Protein AF-E0WTE1-F1 (afdb_monomer_lite)

Radius of gyration: 12.62 Å; chains: 1; bounding box: 27×30×38 Å

Structure (mmCIF, N/CA/C/O backbone):
data_AF-E0WTE1-F1
#
_entry.id   AF-E0WTE1-F1
#
loop_
_atom_site.group_PDB
_atom_site.id
_atom_site.type_symbol
_atom_site.label_atom_id
_atom_site.label_alt_id
_atom_site.label_comp_id
_atom_site.label_asym_id
_atom_site.label_entity_id
_atom_site.label_seq_id
_atom_site.pdbx_PDB_ins_code
_atom_site.Cartn_x
_atom_site.Cartn_y
_atom_site.Cartn_z
_atom_site.occupancy
_atom_site.B_iso_or_equiv
_atom_site.auth_seq_id
_atom_site.auth_comp_id
_atom_site.auth_asym_id
_atom_site.auth_atom_id
_atom_site.pdbx_PDB_model_num
ATOM 1 N N . MET A 1 1 ? -4.174 5.105 17.202 1.00 50.12 1 MET A N 1
ATOM 2 C CA . MET A 1 1 ? -4.838 3.841 16.815 1.00 50.12 1 MET A CA 1
ATOM 3 C C . MET A 1 1 ? -3.970 3.183 15.760 1.00 50.12 1 MET A C 1
ATOM 5 O O . MET A 1 1 ? -3.620 3.866 14.810 1.00 50.12 1 MET A O 1
ATOM 9 N N . THR A 1 2 ? -3.553 1.935 15.951 1.00 60.66 2 THR A N 1
ATOM 10 C CA . THR A 1 2 ? -2.686 1.213 15.007 1.00 60.66 2 THR A CA 1
ATOM 11 C C . THR A 1 2 ? -3.548 0.446 14.013 1.00 60.66 2 THR A C 1
ATOM 13 O O . THR A 1 2 ? -4.185 -0.536 14.393 1.00 60.66 2 THR A O 1
ATOM 16 N N . HIS A 1 3 ? -3.593 0.882 12.756 1.00 77.25 3 HIS A N 1
ATOM 17 C CA . HIS A 1 3 ? -4.285 0.120 11.713 1.00 77.25 3 HIS A CA 1
ATOM 18 C C . HIS A 1 3 ? -3.322 -0.856 11.067 1.00 77.25 3 HIS A C 1
ATOM 20 O O . HIS A 1 3 ? -2.152 -0.545 10.846 1.00 77.25 3 HIS A O 1
ATOM 26 N N . THR A 1 4 ? -3.822 -2.052 10.784 1.00 83.62 4 THR A N 1
ATOM 27 C CA . THR A 1 4 ? -3.002 -3.126 10.229 1.00 83.62 4 THR A CA 1
ATOM 28 C C . THR A 1 4 ? -2.987 -3.011 8.713 1.00 83.62 4 THR A C 1
ATOM 30 O O . THR A 1 4 ? -4.040 -2.955 8.081 1.00 83.62 4 THR A O 1
ATOM 33 N N . LEU A 1 5 ? -1.790 -2.979 8.130 1.00 88.12 5 LEU A N 1
ATOM 34 C CA . LEU A 1 5 ? -1.607 -3.125 6.694 1.00 88.12 5 LEU A CA 1
ATOM 35 C C . LEU A 1 5 ? -1.702 -4.611 6.340 1.00 88.12 5 LEU A C 1
ATOM 37 O O . LEU A 1 5 ? -0.842 -5.401 6.727 1.00 88.12 5 LEU A O 1
ATOM 41 N N . ILE A 1 6 ? -2.744 -4.988 5.609 1.00 89.75 6 ILE A N 1
ATOM 42 C CA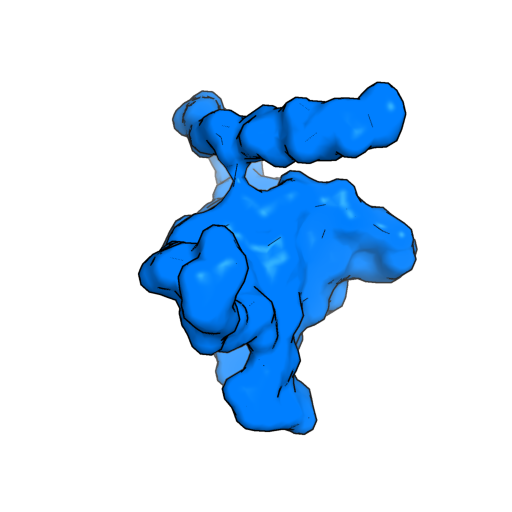 . ILE A 1 6 ? -2.970 -6.368 5.182 1.00 89.75 6 ILE A CA 1
ATOM 43 C C . ILE A 1 6 ? -2.387 -6.534 3.781 1.00 89.75 6 ILE A C 1
ATOM 45 O O . ILE A 1 6 ? -2.768 -5.833 2.849 1.00 89.75 6 ILE A O 1
ATOM 49 N N . THR A 1 7 ? -1.467 -7.472 3.596 1.00 88.25 7 THR A N 1
ATOM 50 C CA . THR A 1 7 ? -0.934 -7.780 2.264 1.00 88.25 7 THR A CA 1
ATOM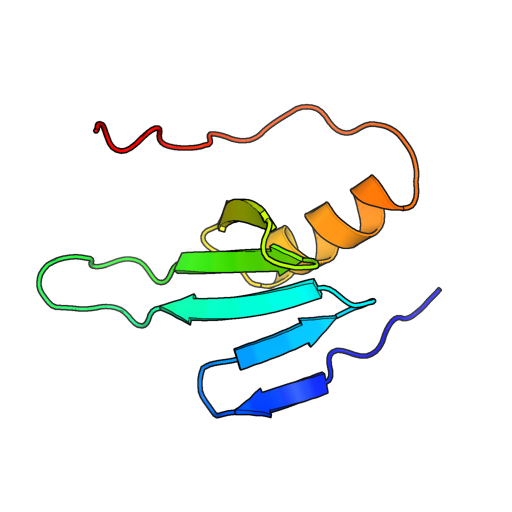 51 C C . THR A 1 7 ? -1.920 -8.674 1.517 1.00 88.25 7 THR A C 1
ATOM 53 O O . THR A 1 7 ? -2.106 -9.828 1.889 1.00 88.25 7 THR A O 1
ATOM 56 N N . LEU A 1 8 ? -2.535 -8.156 0.450 1.00 86.06 8 LEU A N 1
ATOM 57 C CA . LEU A 1 8 ? -3.425 -8.937 -0.417 1.00 86.06 8 LEU A CA 1
ATOM 58 C C . LEU A 1 8 ? -2.624 -9.712 -1.472 1.00 86.06 8 LEU A C 1
ATOM 60 O O . LEU A 1 8 ? -2.919 -10.865 -1.776 1.00 86.06 8 LEU A O 1
ATOM 64 N N . SER A 1 9 ? -1.597 -9.080 -2.045 1.00 85.00 9 SER A N 1
ATOM 65 C CA . SER A 1 9 ? -0.699 -9.694 -3.025 1.00 85.00 9 SER A CA 1
ATOM 66 C C . SER A 1 9 ? 0.677 -9.019 -3.026 1.00 85.00 9 SER A C 1
ATOM 68 O O . SER A 1 9 ? 0.899 -8.019 -2.350 1.00 85.00 9 SER A O 1
ATOM 70 N N . ARG A 1 10 ? 1.603 -9.502 -3.867 1.00 80.31 10 ARG A N 1
ATOM 71 C CA . ARG A 1 10 ? 2.943 -8.899 -4.052 1.00 80.31 10 ARG A CA 1
ATOM 72 C C . ARG A 1 10 ? 2.918 -7.403 -4.396 1.00 80.31 10 ARG A C 1
ATOM 74 O O . ARG A 1 10 ? 3.910 -6.701 -4.186 1.00 80.31 10 ARG A O 1
ATOM 81 N N . HIS A 1 11 ? 1.826 -6.926 -4.984 1.00 84.56 11 HIS A N 1
ATOM 82 C CA . HIS A 1 11 ? 1.681 -5.551 -5.454 1.00 84.56 11 HIS A CA 1
ATOM 83 C C . HIS A 1 11 ? 0.418 -4.875 -4.929 1.00 84.56 11 HIS A C 1
ATOM 85 O O . HIS A 1 11 ? 0.134 -3.757 -5.332 1.00 84.56 11 HIS A O 1
ATOM 91 N N . SER A 1 12 ? -0.338 -5.502 -4.031 1.00 85.19 12 SER A N 1
ATOM 92 C CA . SER A 1 12 ? -1.541 -4.896 -3.466 1.00 85.19 12 SER A CA 1
ATOM 93 C C . SER A 1 12 ? -1.608 -5.110 -1.965 1.00 85.19 12 SER A C 1
ATOM 95 O O . SER A 1 12 ? -1.351 -6.199 -1.455 1.00 85.19 12 SER A O 1
ATOM 97 N N . HIS A 1 13 ? -1.964 -4.045 -1.264 1.00 89.25 13 HIS A N 1
ATOM 98 C CA . HIS A 1 13 ? -2.130 -4.034 0.180 1.00 89.25 13 HIS A CA 1
ATOM 99 C C . HIS A 1 13 ? -3.471 -3.389 0.506 1.00 89.25 13 HIS A C 1
ATOM 101 O O . HIS A 1 13 ? -3.949 -2.549 -0.253 1.00 89.25 13 HIS A O 1
ATOM 107 N N . GLN A 1 14 ? -4.073 -3.773 1.619 1.00 88.81 14 GLN A N 1
ATOM 108 C CA . GLN A 1 14 ? -5.298 -3.191 2.133 1.00 88.81 14 GLN A CA 1
ATOM 109 C C . GLN A 1 14 ? -5.012 -2.461 3.443 1.00 88.81 14 GLN A C 1
ATOM 111 O O . GLN A 1 14 ? -4.277 -2.962 4.296 1.00 88.81 14 GLN A O 1
ATOM 116 N N . TYR A 1 15 ? -5.584 -1.271 3.595 1.00 88.06 15 TYR A N 1
ATOM 117 C CA . TYR A 1 15 ? -5.425 -0.434 4.778 1.00 88.06 15 TYR A CA 1
ATOM 118 C C . TYR A 1 15 ? -6.708 0.359 5.046 1.00 88.06 15 TYR A C 1
ATOM 120 O O . TYR A 1 15 ? -7.059 1.224 4.251 1.00 88.06 15 TYR A O 1
ATOM 128 N N . ARG A 1 16 ? -7.404 0.081 6.159 1.00 83.50 16 ARG A N 1
ATOM 129 C CA . ARG A 1 16 ? -8.681 0.734 6.539 1.00 83.50 16 ARG A CA 1
ATOM 130 C C . ARG A 1 16 ? -9.667 0.842 5.363 1.00 83.50 16 ARG A C 1
ATOM 132 O O . ARG A 1 16 ? -10.095 1.940 5.025 1.00 83.50 16 ARG A O 1
ATOM 139 N N . GLU A 1 17 ? -9.971 -0.279 4.713 1.00 85.56 17 GLU A N 1
ATOM 140 C CA . GLU A 1 17 ? -10.828 -0.370 3.513 1.00 85.56 17 GLU A CA 1
ATOM 141 C C . GLU A 1 17 ? -10.223 0.161 2.201 1.00 85.56 17 GLU A C 1
ATOM 143 O O . GLU A 1 17 ? -10.716 -0.163 1.122 1.00 85.56 17 GLU A O 1
ATOM 148 N N . PHE A 1 18 ? -9.107 0.892 2.236 1.00 87.44 18 PHE A N 1
ATOM 149 C CA . PHE A 1 18 ? -8.419 1.292 1.012 1.00 87.44 18 PHE A CA 1
ATOM 150 C C . PHE A 1 18 ? -7.604 0.144 0.440 1.00 87.44 18 PHE A C 1
ATOM 152 O O . PHE A 1 18 ? -6.878 -0.547 1.155 1.00 87.44 18 PHE A O 1
ATOM 159 N N . THR A 1 19 ? -7.645 0.014 -0.880 1.00 89.62 19 THR A N 1
ATOM 160 C CA . THR A 1 19 ? -6.728 -0.825 -1.644 1.00 89.62 19 THR A CA 1
ATOM 161 C C . THR A 1 19 ? -5.582 0.034 -2.168 1.00 89.62 19 THR A C 1
ATOM 163 O O . THR A 1 19 ? -5.776 0.958 -2.955 1.00 89.62 19 THR A O 1
ATOM 166 N N . ILE A 1 20 ? -4.369 -0.281 -1.731 1.00 90.12 20 ILE A N 1
ATOM 167 C CA . ILE A 1 20 ? -3.126 0.358 -2.148 1.00 90.12 20 ILE A CA 1
ATOM 168 C C . ILE A 1 20 ? -2.447 -0.550 -3.173 1.00 90.12 20 ILE A C 1
ATOM 170 O O . ILE A 1 20 ? -1.925 -1.616 -2.834 1.00 90.12 20 ILE A O 1
ATOM 174 N N . VAL A 1 21 ? -2.425 -0.121 -4.432 1.00 89.25 21 VAL A N 1
ATOM 175 C CA . VAL A 1 21 ? -1.800 -0.858 -5.537 1.00 89.25 21 VAL A CA 1
ATOM 176 C C . VAL A 1 21 ? -0.418 -0.283 -5.821 1.00 89.25 21 VAL 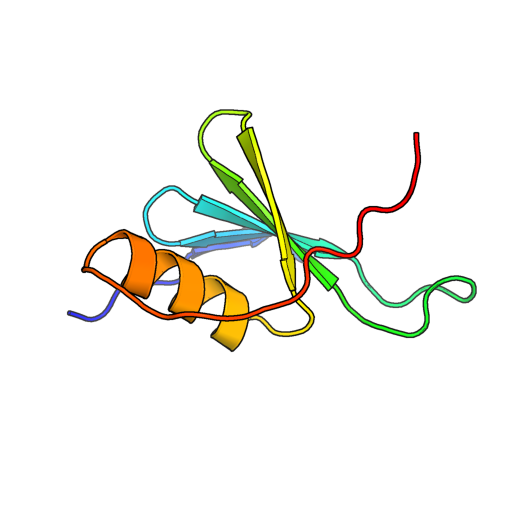A C 1
ATOM 178 O O . VAL A 1 21 ? -0.274 0.871 -6.213 1.00 89.25 21 VAL A O 1
ATOM 181 N N . ARG A 1 22 ? 0.618 -1.093 -5.628 1.00 87.19 22 ARG A N 1
ATOM 182 C CA . ARG A 1 22 ? 2.010 -0.774 -5.936 1.00 87.19 22 ARG A CA 1
ATOM 183 C C . ARG A 1 22 ? 2.286 -1.020 -7.415 1.00 87.19 22 ARG A C 1
ATOM 185 O O . ARG A 1 22 ? 2.309 -2.161 -7.868 1.00 87.19 22 ARG A O 1
ATOM 192 N N . HIS A 1 23 ? 2.624 0.038 -8.134 1.00 83.12 23 HIS A N 1
ATOM 193 C CA . HIS A 1 23 ? 3.161 -0.046 -9.483 1.00 83.12 23 HIS A CA 1
ATOM 194 C C . HIS A 1 23 ? 4.694 -0.067 -9.415 1.00 83.12 23 HIS A C 1
ATOM 196 O O . HIS A 1 23 ? 5.302 0.912 -8.971 1.00 83.12 23 HIS A O 1
ATOM 202 N N . PRO A 1 24 ? 5.341 -1.188 -9.787 1.00 76.19 24 PRO A N 1
ATOM 203 C CA . PRO A 1 24 ? 6.792 -1.287 -9.760 1.00 76.19 24 PRO A CA 1
ATOM 204 C C . PRO A 1 24 ? 7.425 -0.366 -10.807 1.00 76.19 24 PRO A C 1
ATOM 206 O O . PRO A 1 24 ? 6.801 -0.003 -11.805 1.00 76.19 24 PRO A O 1
ATOM 209 N N . LYS A 1 25 ? 8.699 -0.033 -10.582 1.00 80.31 25 LYS A N 1
ATOM 210 C CA . LYS A 1 25 ? 9.509 0.707 -11.551 1.00 80.31 25 LYS A CA 1
ATOM 211 C C . LYS A 1 25 ? 9.536 -0.060 -12.867 1.00 80.31 25 LYS A C 1
ATOM 213 O O . LYS A 1 25 ? 9.787 -1.265 -12.880 1.00 80.31 25 LYS A O 1
ATOM 218 N N . THR A 1 26 ? 9.307 0.648 -13.959 1.00 74.06 26 THR A N 1
ATOM 219 C CA . THR A 1 26 ? 9.471 0.124 -15.318 1.00 74.06 26 THR A CA 1
ATOM 220 C C . THR A 1 26 ? 10.508 0.973 -16.041 1.00 74.06 26 THR A C 1
ATOM 222 O O . THR A 1 26 ? 10.810 2.080 -15.602 1.00 74.06 26 THR A O 1
ATOM 225 N N . ALA A 1 27 ? 11.053 0.486 -17.157 1.00 67.69 27 ALA A N 1
ATOM 226 C CA . ALA A 1 27 ? 12.008 1.258 -17.960 1.00 67.69 27 ALA A CA 1
ATOM 227 C C . ALA A 1 27 ? 11.452 2.631 -18.405 1.00 67.69 27 ALA A C 1
ATOM 229 O O . ALA A 1 27 ? 12.221 3.551 -18.651 1.00 67.69 27 ALA A O 1
ATOM 230 N N . VAL A 1 28 ? 10.121 2.768 -18.466 1.00 72.12 28 VAL A N 1
ATOM 231 C CA . VAL A 1 28 ? 9.411 4.009 -18.810 1.00 72.12 28 VAL A CA 1
ATOM 232 C C . VAL A 1 28 ? 9.149 4.886 -17.578 1.00 72.12 28 VAL A C 1
ATOM 234 O O . VAL A 1 28 ? 9.292 6.100 -17.659 1.00 72.12 28 VAL A O 1
ATOM 237 N N . ASN A 1 29 ? 8.816 4.289 -16.426 1.00 66.88 29 ASN A N 1
ATOM 238 C CA . ASN A 1 29 ? 8.547 5.007 -15.176 1.00 66.88 29 ASN A CA 1
ATOM 239 C C . ASN A 1 29 ? 9.560 4.591 -14.093 1.00 66.88 29 ASN A C 1
ATOM 241 O O . ASN A 1 29 ? 9.373 3.550 -13.450 1.00 66.88 29 ASN A O 1
ATOM 245 N N 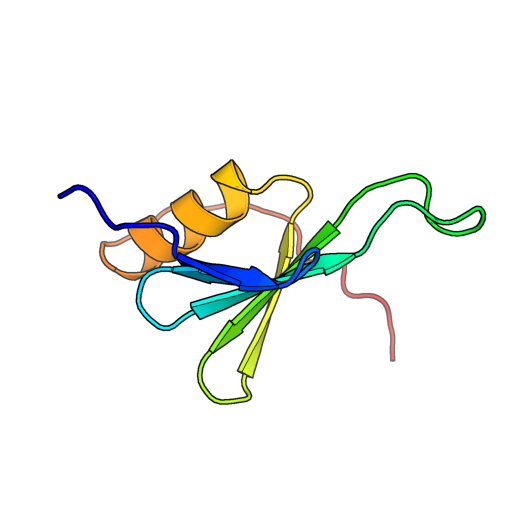. PRO A 1 30 ? 10.619 5.387 -13.854 1.00 72.44 30 PRO A N 1
ATOM 246 C CA . PRO A 1 30 ? 11.708 5.025 -12.942 1.00 72.44 30 PRO A CA 1
ATOM 247 C C . PRO A 1 30 ? 11.333 5.126 -11.452 1.00 72.44 30 PRO A C 1
ATOM 249 O O . PRO A 1 30 ? 12.150 4.818 -10.577 1.00 72.44 30 PRO A O 1
ATOM 252 N N . ILE A 1 31 ? 10.106 5.547 -11.143 1.00 77.06 31 ILE A N 1
ATOM 253 C CA . ILE A 1 31 ? 9.609 5.778 -9.787 1.00 77.06 31 ILE A CA 1
ATOM 254 C C . ILE A 1 31 ? 8.536 4.729 -9.462 1.00 77.06 31 ILE A C 1
ATOM 256 O O . ILE A 1 31 ? 7.750 4.328 -10.319 1.00 77.06 31 ILE A O 1
ATOM 260 N N . VAL A 1 32 ? 8.556 4.227 -8.223 1.00 80.62 32 VAL A N 1
ATOM 261 C CA . VAL A 1 32 ? 7.478 3.370 -7.709 1.00 80.62 32 VAL A CA 1
ATOM 262 C C . VAL A 1 32 ? 6.342 4.288 -7.312 1.00 80.62 32 VAL A C 1
ATOM 264 O O . VAL A 1 32 ? 6.563 5.199 -6.524 1.00 80.62 32 VAL A O 1
ATOM 267 N N . HIS A 1 33 ? 5.141 4.006 -7.795 1.00 85.06 33 HIS A N 1
ATOM 268 C CA . HIS A 1 33 ? 3.956 4.739 -7.375 1.00 85.06 33 HIS A CA 1
ATOM 269 C C . HIS A 1 33 ? 2.962 3.787 -6.723 1.00 85.06 33 HIS A C 1
ATOM 271 O O . HIS A 1 33 ? 2.778 2.652 -7.164 1.00 85.06 33 HIS A O 1
ATOM 277 N N . TYR A 1 34 ? 2.298 4.263 -5.685 1.00 85.50 34 TYR A N 1
ATOM 278 C CA . TYR A 1 34 ? 1.218 3.598 -4.988 1.00 85.50 34 TYR A CA 1
ATOM 279 C C . TYR A 1 34 ? -0.078 4.306 -5.338 1.00 85.50 34 TYR A C 1
ATOM 281 O O . TYR A 1 34 ? -0.225 5.506 -5.118 1.00 85.50 34 TYR A O 1
ATOM 289 N N . HIS A 1 35 ? -1.011 3.566 -5.914 1.00 86.25 35 HIS A N 1
ATOM 290 C CA . HIS A 1 35 ? -2.324 4.068 -6.278 1.00 86.25 35 HIS A CA 1
ATOM 291 C C . HIS A 1 35 ? -3.318 3.698 -5.184 1.00 86.25 35 HIS A C 1
ATOM 293 O O . HIS A 1 35 ? -3.452 2.522 -4.845 1.00 86.25 35 HIS A O 1
ATOM 299 N N . LEU A 1 36 ? -3.998 4.700 -4.633 1.00 88.12 36 LEU A N 1
ATOM 300 C CA . LEU A 1 36 ? -5.030 4.514 -3.622 1.00 88.12 36 LEU A CA 1
ATOM 301 C C . LEU A 1 36 ? -6.413 4.383 -4.271 1.00 88.12 36 LEU A C 1
ATOM 303 O O . LEU A 1 36 ? -6.854 5.277 -5.001 1.00 88.12 36 LEU A O 1
ATOM 307 N N . TRP A 1 37 ? -7.100 3.293 -3.942 1.00 83.94 37 TRP A N 1
ATOM 308 C CA . 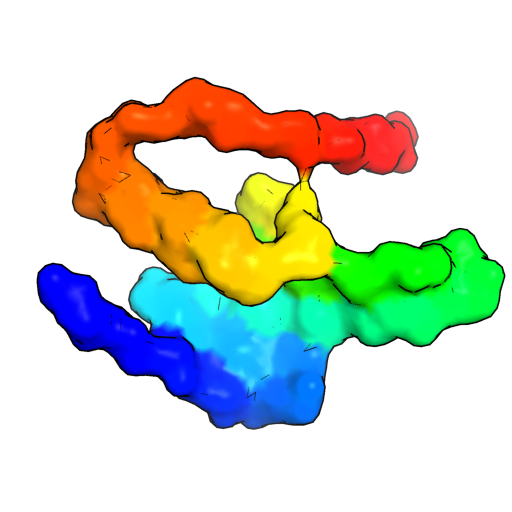TRP A 1 37 ? -8.458 2.976 -4.372 1.00 83.94 37 TRP A CA 1
ATOM 309 C C . TRP A 1 37 ? -9.366 2.740 -3.165 1.00 83.94 37 TRP A C 1
ATOM 311 O O . TRP A 1 37 ? -8.954 2.091 -2.207 1.00 83.94 37 TRP A O 1
ATOM 321 N N . LEU A 1 38 ? -10.604 3.223 -3.227 1.00 86.25 38 LEU A N 1
ATOM 322 C CA . LEU A 1 38 ? -11.666 2.905 -2.265 1.00 86.25 38 LEU A CA 1
ATOM 323 C C . LEU A 1 38 ? -12.990 2.823 -3.022 1.00 86.25 38 LEU A C 1
ATOM 325 O O . LEU A 1 38 ? -13.338 3.781 -3.709 1.00 86.25 38 LEU A O 1
ATOM 329 N N . ASP A 1 39 ? -13.701 1.698 -2.912 1.00 80.50 39 ASP A N 1
ATOM 330 C CA . ASP A 1 39 ? -15.033 1.489 -3.503 1.00 80.50 39 ASP A CA 1
ATOM 331 C C . ASP A 1 39 ? -15.152 2.021 -4.939 1.00 80.50 39 ASP A C 1
ATOM 333 O O . ASP A 1 39 ? -15.995 2.857 -5.260 1.00 80.50 39 ASP A O 1
ATOM 337 N N . ASN A 1 40 ? -14.227 1.589 -5.799 1.00 78.88 40 ASN A N 1
ATOM 338 C CA . ASN A 1 40 ? -14.128 1.961 -7.216 1.00 78.88 40 ASN A CA 1
ATOM 339 C C . ASN A 1 40 ? -13.738 3.421 -7.507 1.00 78.88 40 ASN A C 1
ATOM 341 O O . ASN A 1 40 ? -13.626 3.802 -8.672 1.00 78.88 40 ASN A O 1
ATOM 345 N N . ASN A 1 41 ? -13.455 4.224 -6.485 1.00 79.44 41 ASN A N 1
ATOM 346 C CA . ASN A 1 41 ? -12.943 5.578 -6.640 1.00 79.44 41 ASN A CA 1
ATOM 347 C C . ASN A 1 41 ? -11.417 5.603 -6.515 1.00 79.44 41 ASN A C 1
ATOM 349 O O . ASN A 1 41 ? -10.832 5.033 -5.592 1.00 79.44 41 ASN A O 1
ATOM 353 N N . SER A 1 42 ? -10.772 6.305 -7.445 1.00 81.50 42 SER A N 1
ATOM 354 C CA . SER A 1 42 ? -9.329 6.540 -7.448 1.00 81.50 42 SER A CA 1
ATOM 355 C C . SER A 1 42 ? -9.009 7.862 -6.750 1.00 81.50 42 SER A C 1
ATOM 357 O O . SER A 1 42 ? -9.471 8.916 -7.187 1.00 81.50 42 SER A O 1
ATOM 359 N N . PHE A 1 43 ? -8.149 7.824 -5.731 1.00 79.06 43 PHE A N 1
ATOM 360 C CA . PHE A 1 43 ? -7.778 9.003 -4.929 1.00 79.06 43 PHE A CA 1
ATOM 361 C C . PHE A 1 43 ? -6.450 9.644 -5.340 1.00 79.06 43 PHE A C 1
ATOM 363 O O . PHE A 1 43 ? -6.089 10.700 -4.828 1.00 79.06 43 PHE A O 1
ATOM 370 N N . GLY A 1 44 ? -5.742 9.037 -6.293 1.00 81.25 44 GLY A N 1
ATOM 371 C CA . GLY A 1 44 ? -4.466 9.529 -6.802 1.00 81.25 44 GLY A CA 1
ATOM 372 C C . GLY A 1 44 ? -3.310 8.569 -6.541 1.00 81.25 44 GLY A C 1
ATOM 373 O O . GLY A 1 44 ? -3.488 7.456 -6.039 1.00 81.25 44 GLY A O 1
ATOM 374 N N . LYS A 1 45 ? -2.116 9.005 -6.942 1.00 84.00 45 LYS A N 1
ATOM 375 C CA . LYS A 1 45 ? -0.873 8.238 -6.853 1.00 84.00 45 LYS A CA 1
ATOM 376 C C . LYS A 1 45 ? 0.103 8.964 -5.935 1.00 84.00 45 LYS A C 1
ATOM 378 O O . LYS A 1 45 ? 0.230 10.180 -6.032 1.00 84.00 45 LYS A O 1
ATOM 383 N N . VAL A 1 46 ? 0.787 8.211 -5.086 1.00 83.62 46 VAL A N 1
ATOM 384 C CA . VAL A 1 46 ? 1.837 8.696 -4.180 1.00 83.62 46 VAL A CA 1
ATOM 385 C C . VAL A 1 46 ? 3.103 7.872 -4.372 1.00 83.62 46 VAL A C 1
ATOM 387 O O . VAL A 1 46 ? 3.035 6.758 -4.885 1.00 83.62 46 VAL A O 1
ATOM 390 N N . ASP A 1 4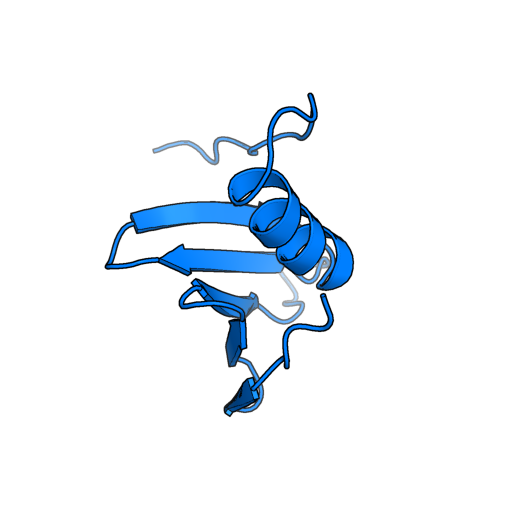7 ? 4.259 8.380 -3.965 1.00 83.25 47 ASP A N 1
ATOM 391 C CA . ASP A 1 47 ? 5.536 7.711 -4.246 1.00 83.25 47 ASP A CA 1
ATOM 392 C C . ASP A 1 47 ? 5.952 6.738 -3.132 1.00 83.25 47 ASP A C 1
ATOM 394 O O . ASP A 1 47 ? 6.771 5.839 -3.347 1.00 83.25 47 ASP A O 1
ATOM 398 N N . THR A 1 48 ? 5.355 6.860 -1.938 1.00 84.88 48 THR A N 1
ATOM 399 C CA . THR A 1 48 ? 5.665 6.000 -0.788 1.00 84.88 48 THR A CA 1
ATOM 400 C C . THR A 1 48 ? 4.426 5.409 -0.118 1.00 84.88 48 THR A C 1
ATOM 402 O O . THR A 1 48 ? 3.328 5.965 -0.149 1.00 84.88 48 THR A O 1
ATOM 405 N N . LEU A 1 49 ? 4.614 4.255 0.527 1.00 84.50 49 LEU A N 1
ATOM 406 C CA . LEU A 1 49 ? 3.559 3.591 1.287 1.00 84.50 49 LEU A CA 1
ATOM 407 C C . LEU A 1 49 ? 3.175 4.389 2.544 1.00 84.50 49 LEU A C 1
ATOM 409 O O . LEU A 1 49 ? 1.996 4.459 2.862 1.00 84.50 49 LEU A O 1
ATOM 413 N N . GLU A 1 50 ? 4.140 5.048 3.197 1.00 85.38 50 GLU A N 1
ATOM 414 C CA . GLU A 1 50 ? 3.893 5.938 4.343 1.00 85.38 50 GLU A CA 1
ATOM 415 C C . GLU A 1 50 ? 3.018 7.139 3.967 1.00 85.38 50 GLU A C 1
ATOM 417 O O . GLU A 1 50 ? 2.123 7.506 4.726 1.00 85.38 50 GLU A O 1
ATOM 422 N N . GLN A 1 51 ? 3.215 7.725 2.777 1.00 84.62 51 GLN A N 1
ATOM 423 C CA . GLN A 1 51 ? 2.325 8.770 2.260 1.00 84.62 51 GLN A CA 1
ATOM 424 C C . GLN A 1 51 ? 0.912 8.232 2.020 1.00 84.62 51 GLN A C 1
ATOM 426 O O . GLN A 1 51 ? -0.058 8.928 2.311 1.00 84.62 51 GLN A O 1
ATOM 431 N N . ALA A 1 52 ? 0.781 6.999 1.519 1.00 85.69 52 ALA A N 1
ATOM 432 C CA . ALA A 1 52 ? -0.523 6.381 1.297 1.00 85.69 52 ALA A CA 1
ATOM 433 C C . ALA A 1 52 ? -1.263 6.145 2.622 1.00 85.69 52 ALA A C 1
ATOM 435 O O . ALA A 1 52 ? -2.406 6.575 2.774 1.00 85.69 52 ALA A O 1
ATOM 436 N N . THR A 1 53 ? -0.610 5.511 3.599 1.00 86.94 53 THR A N 1
ATOM 437 C CA . THR A 1 53 ? -1.206 5.261 4.921 1.00 86.94 53 THR A CA 1
ATOM 438 C C . THR A 1 53 ? -1.478 6.562 5.667 1.00 86.94 53 THR A C 1
ATOM 440 O O . THR A 1 53 ? -2.543 6.705 6.258 1.00 86.94 53 THR A O 1
ATOM 443 N N . GLY A 1 54 ? -0.576 7.545 5.565 1.00 84.81 54 GLY A N 1
ATOM 444 C CA . GLY A 1 54 ? -0.757 8.881 6.130 1.00 84.81 54 GLY A CA 1
ATOM 445 C C . GLY A 1 54 ? -1.952 9.617 5.524 1.00 84.81 54 GLY A C 1
ATOM 446 O O . GLY A 1 54 ? -2.763 10.162 6.263 1.00 84.81 54 GLY A O 1
ATOM 447 N N . TYR A 1 55 ? -2.135 9.565 4.199 1.00 82.25 55 TYR A N 1
ATOM 448 C CA . TYR A 1 55 ? -3.317 10.132 3.540 1.00 82.25 55 TYR A CA 1
ATOM 449 C C . TYR A 1 55 ? -4.616 9.496 4.053 1.00 82.25 55 TYR A C 1
ATOM 451 O O . TYR A 1 55 ? -5.583 10.204 4.340 1.00 82.25 55 TYR A O 1
ATOM 459 N N . ILE A 1 56 ? -4.640 8.168 4.195 1.00 83.94 56 ILE A N 1
ATOM 460 C CA . ILE A 1 56 ? -5.813 7.429 4.681 1.00 83.94 56 ILE A CA 1
ATOM 461 C C . ILE A 1 56 ? -6.108 7.778 6.147 1.00 83.94 56 ILE A C 1
ATOM 463 O O . ILE A 1 56 ? -7.262 8.014 6.510 1.00 83.94 56 ILE A O 1
ATOM 467 N N . ASP A 1 57 ? -5.070 7.880 6.976 1.00 83.38 57 ASP A N 1
ATOM 468 C CA . ASP A 1 57 ? -5.203 8.272 8.377 1.00 83.38 57 ASP A CA 1
ATOM 469 C C . ASP A 1 57 ? -5.680 9.711 8.550 1.00 83.38 57 ASP A C 1
ATOM 471 O O . ASP A 1 57 ? -6.600 9.951 9.336 1.00 83.38 57 ASP A O 1
ATOM 475 N N . CYS A 1 58 ? -5.135 10.648 7.773 1.00 76.00 58 CYS A N 1
ATOM 476 C CA . CYS A 1 58 ? -5.576 12.041 7.756 1.00 76.00 58 CYS A CA 1
ATOM 477 C C . CYS A 1 58 ? -7.004 12.189 7.218 1.00 76.00 58 CYS A C 1
ATOM 479 O O . CYS A 1 58 ? -7.763 13.033 7.690 1.00 76.00 58 CYS A O 1
ATOM 481 N N . ARG A 1 59 ? -7.424 11.364 6.252 1.00 69.44 59 ARG A N 1
ATOM 482 C CA . ARG A 1 59 ? -8.809 11.391 5.762 1.00 69.44 59 ARG A CA 1
ATOM 483 C C . ARG A 1 59 ? -9.811 10.931 6.821 1.00 69.44 59 ARG A C 1
ATOM 485 O O . ARG A 1 59 ? -10.934 11.426 6.843 1.00 69.44 59 ARG A O 1
ATOM 492 N N . ALA A 1 60 ? -9.402 10.042 7.723 1.00 60.44 60 ALA A N 1
ATOM 493 C CA . ALA A 1 60 ? -10.204 9.653 8.880 1.00 60.44 60 ALA A CA 1
ATOM 494 C C . ALA A 1 60 ? -10.201 10.704 10.012 1.00 60.44 60 ALA A C 1
ATOM 496 O O . ALA A 1 60 ? -10.945 10.551 10.980 1.00 60.44 60 ALA A O 1
ATOM 497 N N . GLY A 1 61 ? -9.391 11.764 9.909 1.00 46.41 61 GLY A N 1
ATOM 498 C CA . GLY A 1 61 ? -9.274 12.810 10.922 1.00 46.41 61 GLY A CA 1
ATOM 499 C C . GLY A 1 61 ? -8.650 14.091 10.370 1.00 46.41 61 GLY A C 1
ATOM 500 O O . GLY A 1 61 ? -7.440 14.246 10.409 1.00 46.41 61 GLY A O 1
ATOM 501 N N . PHE A 1 62 ? -9.505 14.984 9.863 1.00 43.66 62 PHE A N 1
ATOM 502 C CA . PHE A 1 62 ? -9.310 16.428 9.654 1.00 43.66 62 PHE A CA 1
ATOM 503 C C . PHE A 1 62 ? -7.891 16.971 9.331 1.00 43.66 62 PHE A C 1
ATOM 505 O O . PHE A 1 62 ? -7.035 17.118 10.194 1.00 43.66 62 PHE A O 1
ATOM 512 N N . HIS A 1 63 ? -7.786 17.476 8.093 1.00 47.84 63 HIS A N 1
ATOM 513 C CA . HIS A 1 63 ? -6.945 18.577 7.594 1.00 47.84 63 HIS A CA 1
ATOM 514 C C . HIS A 1 63 ? -5.414 18.389 7.575 1.00 47.84 63 HIS A C 1
ATOM 516 O O . HIS A 1 63 ? -4.704 18.779 8.498 1.00 47.84 63 HIS A O 1
ATOM 522 N N . PHE A 1 64 ? -4.895 17.954 6.419 1.00 35.38 64 PHE A N 1
ATOM 523 C CA . PHE A 1 64 ? -3.566 18.360 5.956 1.00 35.38 64 PHE A CA 1
ATOM 524 C C . PHE A 1 64 ? -3.612 18.800 4.488 1.00 35.38 64 PHE A C 1
ATOM 526 O O . PHE A 1 64 ? -4.191 18.137 3.627 1.00 35.38 64 PHE A O 1
ATOM 533 N N . VAL A 1 65 ? -3.023 19.970 4.252 1.00 48.28 65 VAL A N 1
ATOM 534 C CA . VAL A 1 65 ? -2.784 20.606 2.954 1.00 48.28 65 VAL A CA 1
ATOM 535 C C . VAL A 1 65 ? -1.534 19.960 2.328 1.00 48.28 65 VAL A C 1
ATOM 537 O O . VAL A 1 65 ? -0.598 19.642 3.058 1.00 48.28 65 VAL A O 1
ATOM 540 N N . PHE A 1 66 ? -1.516 19.836 0.991 1.00 34.94 66 PHE A N 1
ATOM 541 C CA . PHE A 1 66 ? -0.527 19.172 0.108 1.00 34.94 66 PHE A CA 1
ATOM 542 C C . PHE A 1 66 ? -0.715 17.642 -0.027 1.00 34.94 66 PHE A C 1
ATOM 544 O O . PHE A 1 66 ? -0.946 16.948 0.947 1.00 34.94 66 PHE A O 1
ATOM 551 N N . PHE A 1 67 ? -0.680 17.030 -1.216 1.00 35.81 67 PHE A N 1
ATOM 552 C CA . PHE A 1 67 ? 0.368 17.124 -2.231 1.00 35.81 67 PHE A CA 1
ATOM 553 C C . PHE A 1 67 ? -0.156 16.716 -3.626 1.00 35.81 67 PHE A C 1
ATOM 555 O O . PHE A 1 67 ? -1.067 15.904 -3.765 1.00 35.81 67 PHE A O 1
ATOM 562 N N . VAL A 1 68 ? 0.464 17.329 -4.632 1.00 39.03 68 VAL A N 1
ATOM 563 C CA . VAL A 1 68 ? 0.438 17.104 -6.086 1.00 39.03 68 VAL A CA 1
ATOM 564 C C . VAL A 1 68 ? -0.255 15.816 -6.552 1.00 39.03 68 VAL A C 1
ATOM 566 O O . VAL A 1 68 ? 0.346 14.746 -6.590 1.00 39.03 68 VAL A O 1
ATOM 569 N N . ILE A 1 69 ? -1.482 15.943 -7.057 1.00 44.19 69 ILE A N 1
ATOM 570 C CA . ILE A 1 69 ? -1.990 14.988 -8.044 1.00 44.19 69 ILE A CA 1
ATOM 571 C C . ILE A 1 69 ? -1.478 15.485 -9.389 1.00 44.19 69 ILE A C 1
ATOM 573 O O . ILE A 1 69 ? -1.989 16.460 -9.942 1.00 44.19 69 ILE A O 1
ATOM 577 N N . ASN A 1 70 ? -0.418 14.847 -9.886 1.00 37.00 70 ASN A N 1
ATOM 578 C CA . ASN A 1 70 ? -0.022 14.980 -11.277 1.00 37.00 70 ASN A CA 1
ATOM 579 C C . ASN A 1 70 ? -1.230 14.534 -12.111 1.00 37.00 70 ASN A C 1
ATOM 581 O O . ASN A 1 70 ? -1.545 13.346 -12.213 1.00 37.00 70 ASN A O 1
ATOM 585 N N . LYS A 1 71 ? -1.967 15.526 -12.609 1.00 39.00 71 LYS A N 1
ATOM 586 C CA . LYS A 1 71 ? -3.044 15.381 -13.575 1.00 39.00 71 LYS A CA 1
ATOM 587 C C . LYS A 1 71 ? -2.377 14.954 -14.881 1.00 39.00 71 LYS A C 1
ATOM 589 O O . LYS A 1 71 ? -2.113 15.779 -15.751 1.00 39.00 71 LYS A O 1
ATOM 594 N N . ILE A 1 72 ? -2.025 13.671 -14.979 1.00 37.19 72 ILE A N 1
ATOM 595 C CA . ILE A 1 72 ? -1.708 13.057 -16.265 1.00 37.19 72 ILE A CA 1
ATOM 596 C C . ILE A 1 72 ? -2.983 13.214 -17.091 1.00 37.19 72 ILE A C 1
ATOM 598 O O . ILE A 1 72 ? -4.040 12.701 -16.725 1.00 37.19 72 ILE A O 1
ATOM 602 N N . ASN A 1 73 ? -2.855 14.060 -18.109 1.00 28.61 73 ASN A N 1
ATOM 603 C CA . ASN A 1 73 ? -3.875 14.472 -19.057 1.00 28.61 73 ASN A CA 1
ATOM 604 C C . ASN A 1 73 ? -4.632 13.251 -19.611 1.00 28.61 73 ASN A C 1
ATOM 606 O O . ASN A 1 73 ? -4.005 12.274 -20.022 1.00 28.61 73 ASN A O 1
ATOM 610 N N . ILE A 1 74 ? -5.964 13.353 -19.621 1.00 37.31 74 ILE A N 1
ATOM 611 C CA . ILE A 1 74 ? -6.807 12.834 -20.707 1.00 37.31 74 ILE A CA 1
ATOM 612 C C . ILE A 1 74 ? -6.848 13.925 -21.769 1.00 37.31 74 ILE A C 1
ATOM 614 O O . ILE A 1 74 ? -6.985 15.100 -21.350 1.00 37.31 74 ILE A O 1
#

Organism: NCBI:txid663321

Foldseek 3Di:
DDWDWADPDPAWIDTPQWIWGWDDADPVRNAIWTWIDHPNDTPAIDRDPCVVNVVVVCVVPDDDDDDDRPCPDD

Sequence (74 aa):
MTHTLITLSRHSHQYREFTIVRHPKTAVNPIVHYHLWLDNNSFGKVDTLEQATGYIDCRAGFHFVFFVINKINI

pLDDT: mean 73.54, std 17.99, range [28.61, 90.12]

Secondary structure (DSSP, 8-state):
-----EEEETTEEEETTEEEEEE---SS--S-EEEEEETTEEEEEES-HHHHHHHHHHHTSS------------